Protein AF-A0A961IYV9-F1 (afdb_monomer)

Secondary structure (DSSP, 8-state):
--HHHH-TT--------EEEEEE-S--TTS-HHHHHHHHHHHTT---SEEE--SSTTEEEEEE-GGGHHHHHHHHHIIIIISPPP------

pLDDT: mean 90.08, std 12.3, range [43.69, 98.56]

Sequence (91 aa):
KDLVRAYPSAEVTSRAISMASVVGRDLRGLSVLTRGLQAIAASGLEAIGASQGPRNVDVQFILEREALEPVIVALHRELVEAKRPALYRAA

Structure (mmCIF, N/CA/C/O backbone):
data_AF-A0A961IYV9-F1
#
_entry.id   AF-A0A961IYV9-F1
#
loop_
_atom_site.group_PDB
_atom_site.id
_atom_site.type_symbol
_atom_site.label_atom_id
_atom_site.label_alt_id
_atom_site.label_comp_id
_atom_site.label_asym_id
_atom_site.label_entity_id
_atom_site.label_seq_id
_atom_site.pdbx_PDB_ins_code
_atom_site.Cartn_x
_atom_site.Cartn_y
_atom_site.Cartn_z
_atom_site.occupancy
_atom_site.B_iso_or_equiv
_atom_site.auth_seq_id
_atom_site.auth_comp_id
_atom_site.auth_asym_id
_atom_site.auth_atom_id
_atom_site.pdbx_PDB_model_num
ATOM 1 N N . LYS A 1 1 ? 4.637 -3.819 -34.138 1.00 52.59 1 LYS A N 1
ATOM 2 C CA . LYS A 1 1 ? 5.276 -2.549 -34.565 1.00 52.59 1 LYS A CA 1
ATOM 3 C C . LYS A 1 1 ? 6.445 -2.315 -33.625 1.00 52.59 1 LYS A C 1
ATOM 5 O O . LYS A 1 1 ? 6.212 -2.305 -32.427 1.00 52.59 1 LYS A O 1
ATOM 10 N N . ASP A 1 2 ? 7.661 -2.233 -34.153 1.00 77.69 2 ASP A N 1
ATOM 11 C CA . ASP A 1 2 ? 8.879 -2.050 -33.361 1.00 77.69 2 ASP A CA 1
ATOM 12 C C . ASP A 1 2 ? 8.962 -0.597 -32.854 1.00 77.69 2 ASP A C 1
ATOM 14 O O . ASP A 1 2 ? 9.123 0.329 -33.652 1.00 77.69 2 ASP A O 1
ATOM 18 N N . LEU A 1 3 ? 8.754 -0.397 -31.547 1.00 73.44 3 LEU A N 1
ATOM 19 C CA . LEU A 1 3 ? 8.760 0.919 -30.893 1.00 73.44 3 LEU A CA 1
ATOM 20 C C . LEU A 1 3 ? 10.132 1.597 -30.989 1.00 73.44 3 LEU A C 1
ATOM 22 O O . LEU A 1 3 ? 10.187 2.818 -31.123 1.00 73.44 3 LEU A O 1
ATOM 26 N N . VAL A 1 4 ? 11.214 0.814 -31.018 1.00 75.19 4 VAL A N 1
ATOM 27 C CA . VAL A 1 4 ? 12.594 1.312 -31.119 1.00 75.19 4 VAL A CA 1
ATOM 28 C C . VAL A 1 4 ? 12.823 1.988 -32.470 1.00 75.19 4 VAL A C 1
ATOM 30 O O . VAL A 1 4 ? 13.457 3.036 -32.553 1.00 75.19 4 VAL A O 1
ATOM 33 N N . ARG A 1 5 ? 12.226 1.449 -33.540 1.00 79.88 5 ARG A N 1
ATOM 34 C CA . ARG A 1 5 ? 12.310 2.041 -34.883 1.00 79.88 5 ARG A CA 1
ATOM 35 C C . ARG A 1 5 ? 11.564 3.373 -34.997 1.00 79.88 5 ARG A C 1
ATOM 37 O O . ARG A 1 5 ? 11.966 4.224 -35.785 1.00 79.88 5 ARG A O 1
ATOM 44 N N . ALA A 1 6 ? 10.462 3.539 -34.266 1.00 87.31 6 ALA A N 1
ATOM 45 C CA . ALA A 1 6 ? 9.673 4.770 -34.288 1.00 87.31 6 ALA A CA 1
ATOM 46 C C . ALA A 1 6 ? 10.242 5.856 -33.356 1.00 87.31 6 ALA A C 1
ATOM 48 O O . ALA A 1 6 ? 10.081 7.039 -33.648 1.00 87.31 6 ALA A O 1
ATOM 49 N N . TYR A 1 7 ? 10.916 5.459 -32.270 1.00 85.62 7 TYR A N 1
ATOM 50 C CA . TYR A 1 7 ? 11.426 6.358 -31.232 1.00 85.62 7 TYR A CA 1
ATOM 51 C C . TYR A 1 7 ? 12.843 5.946 -30.795 1.00 85.62 7 TYR A C 1
ATOM 53 O O . TYR A 1 7 ? 13.017 5.380 -29.718 1.00 85.62 7 TYR A O 1
ATOM 61 N N . PRO A 1 8 ? 13.877 6.231 -31.608 1.00 80.56 8 PRO A N 1
ATOM 62 C CA . PRO A 1 8 ? 15.244 5.754 -31.369 1.00 80.56 8 PRO A CA 1
ATOM 63 C C . PRO A 1 8 ? 15.915 6.348 -30.120 1.00 80.56 8 PRO A C 1
ATOM 65 O O . PRO A 1 8 ? 16.939 5.840 -29.678 1.00 80.56 8 PRO A O 1
ATOM 68 N N . SER A 1 9 ? 15.349 7.412 -29.546 1.00 86.50 9 SER A N 1
ATOM 69 C CA . SER A 1 9 ? 15.789 8.006 -28.280 1.00 86.50 9 SER A CA 1
ATOM 70 C C . SER A 1 9 ? 15.016 7.499 -27.056 1.00 86.50 9 SER A C 1
ATOM 72 O O . SER A 1 9 ? 15.264 7.980 -25.954 1.00 86.50 9 SER A O 1
ATOM 74 N N . ALA A 1 10 ? 14.044 6.597 -27.228 1.00 87.25 10 ALA A N 1
ATOM 75 C CA . ALA A 1 10 ? 13.267 6.053 -26.121 1.00 87.25 10 ALA A CA 1
ATOM 76 C C . ALA A 1 10 ? 13.983 4.853 -25.491 1.00 87.25 10 ALA A C 1
ATOM 78 O O . ALA A 1 10 ? 14.379 3.917 -26.183 1.00 87.25 10 ALA A O 1
ATOM 79 N N . GLU A 1 11 ? 14.091 4.858 -24.165 1.00 84.31 11 GLU A N 1
ATOM 80 C CA . GLU A 1 11 ? 14.559 3.715 -23.387 1.00 84.31 11 GLU A CA 1
ATOM 81 C C . GLU A 1 11 ? 13.354 2.947 -22.830 1.00 84.31 11 GLU A C 1
ATOM 83 O O . GLU A 1 11 ? 12.440 3.538 -22.252 1.00 84.31 11 GLU A O 1
ATOM 88 N N . VAL A 1 12 ? 13.338 1.625 -23.015 1.00 84.38 12 VAL A N 1
ATOM 89 C CA . VAL A 1 12 ? 12.302 0.741 -22.467 1.00 84.38 12 VAL A CA 1
ATOM 90 C C . VAL A 1 12 ? 12.955 -0.195 -21.465 1.00 84.38 12 VAL A C 1
ATOM 92 O O . VAL A 1 12 ? 13.770 -1.038 -21.834 1.00 84.38 12 VAL A O 1
ATOM 95 N N . THR A 1 13 ? 12.565 -0.071 -20.202 1.00 87.94 13 THR A N 1
ATOM 96 C CA . THR A 1 13 ? 13.001 -0.968 -19.131 1.00 87.94 13 THR A CA 1
ATOM 97 C C . THR A 1 13 ? 11.829 -1.811 -18.643 1.00 87.94 13 THR A C 1
ATOM 99 O O . THR A 1 13 ? 10.660 -1.440 -18.767 1.00 87.94 13 THR A O 1
ATOM 102 N N . SER A 1 14 ? 12.133 -2.991 -18.111 1.00 89.31 14 SER A N 1
ATOM 103 C CA . SER A 1 14 ? 11.135 -3.857 -17.490 1.00 89.31 14 SER A CA 1
ATOM 104 C C . SER A 1 14 ? 11.739 -4.538 -16.274 1.00 89.31 14 SER A C 1
ATOM 106 O O . SER A 1 14 ? 12.925 -4.867 -16.259 1.00 89.31 14 SER A O 1
ATOM 108 N N . ARG A 1 15 ? 10.922 -4.727 -15.242 1.00 91.50 15 ARG A N 1
ATOM 109 C CA . ARG A 1 15 ? 11.296 -5.457 -14.033 1.00 91.50 15 ARG A CA 1
ATOM 110 C C . ARG A 1 15 ? 10.063 -6.096 -13.414 1.00 91.50 15 ARG A C 1
ATOM 112 O O . ARG A 1 15 ? 8.948 -5.619 -13.619 1.00 91.50 15 ARG A O 1
ATOM 119 N N . ALA A 1 16 ? 10.270 -7.172 -12.664 1.00 94.62 16 ALA A N 1
ATOM 120 C CA . ALA A 1 16 ? 9.199 -7.789 -11.899 1.00 94.62 16 ALA A CA 1
ATOM 121 C C . ALA A 1 16 ? 8.824 -6.893 -10.710 1.00 94.62 16 ALA A C 1
ATO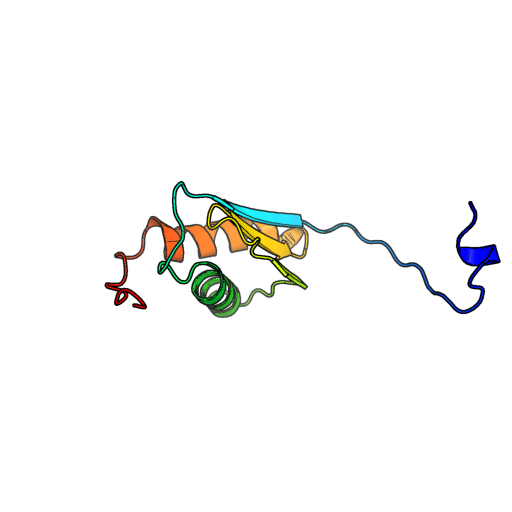M 123 O O . ALA A 1 16 ? 9.698 -6.403 -10.002 1.00 94.62 16 ALA A O 1
ATOM 124 N N . ILE A 1 17 ? 7.524 -6.715 -10.499 1.00 96.88 17 ILE A N 1
ATOM 125 C CA . ILE A 1 17 ? 6.931 -5.967 -9.386 1.00 96.88 17 ILE A CA 1
ATOM 126 C C . ILE A 1 17 ? 5.777 -6.786 -8.807 1.00 96.88 17 ILE A C 1
ATOM 128 O O . ILE A 1 17 ? 5.352 -7.782 -9.400 1.00 96.88 17 ILE A O 1
ATOM 132 N N . SER A 1 18 ? 5.268 -6.373 -7.655 1.00 97.88 18 SER A N 1
ATOM 133 C CA . SER A 1 18 ? 4.053 -6.921 -7.063 1.00 97.88 18 SER A CA 1
ATOM 134 C C . SER A 1 18 ? 2.995 -5.832 -6.880 1.00 97.88 18 SER A C 1
ATOM 136 O O . SER A 1 18 ? 3.267 -4.641 -7.036 1.00 97.88 18 SER A O 1
ATOM 138 N N . MET A 1 19 ? 1.759 -6.243 -6.602 1.00 97.75 19 MET A N 1
ATOM 139 C CA . MET A 1 19 ? 0.654 -5.322 -6.368 1.00 97.75 19 MET A CA 1
ATOM 140 C C . MET A 1 19 ? -0.246 -5.854 -5.258 1.00 97.75 19 MET A C 1
ATOM 142 O O . MET A 1 19 ? -0.686 -7.002 -5.312 1.00 97.75 19 MET A O 1
ATOM 146 N N . ALA A 1 20 ? -0.545 -5.003 -4.280 1.00 98.19 20 ALA A N 1
ATOM 147 C CA . ALA A 1 20 ? -1.553 -5.250 -3.257 1.00 98.19 20 ALA A CA 1
ATOM 148 C C . ALA A 1 20 ? -2.778 -4.377 -3.544 1.00 98.19 20 ALA A C 1
ATOM 150 O O . ALA A 1 20 ? -2.639 -3.189 -3.834 1.00 98.19 20 ALA A O 1
ATOM 151 N N . SER A 1 21 ? -3.977 -4.954 -3.463 1.00 97.88 21 SER A N 1
ATOM 152 C CA . SER A 1 21 ? -5.221 -4.233 -3.741 1.00 97.88 21 SER A CA 1
ATOM 153 C C . SER A 1 21 ? -6.161 -4.294 -2.545 1.00 97.88 21 SER A C 1
ATOM 155 O O . SER A 1 21 ? -6.462 -5.373 -2.033 1.00 97.88 21 SER A O 1
ATOM 157 N N . VAL A 1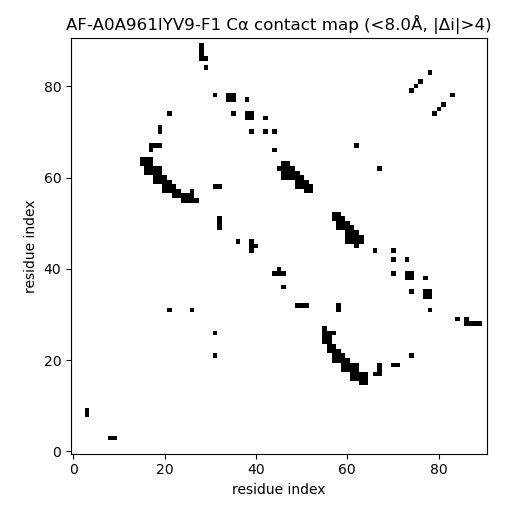 22 ? -6.628 -3.131 -2.100 1.00 97.62 22 VAL A N 1
ATOM 158 C CA . VAL A 1 22 ? -7.657 -3.008 -1.066 1.00 97.62 22 VAL A CA 1
ATOM 159 C C . VAL A 1 22 ? -8.999 -2.916 -1.765 1.00 97.62 22 VAL A C 1
ATOM 161 O O . VAL A 1 22 ? -9.240 -1.952 -2.484 1.00 97.62 22 VAL A O 1
ATOM 164 N N . VAL A 1 23 ? -9.880 -3.888 -1.532 1.00 96.50 23 VAL A N 1
ATOM 165 C CA . VAL A 1 23 ? -11.178 -3.987 -2.210 1.00 96.50 23 VAL A CA 1
ATOM 166 C C . VAL A 1 23 ? -12.316 -3.827 -1.208 1.00 96.50 23 VAL A C 1
ATOM 168 O O . VAL A 1 23 ? -12.316 -4.443 -0.143 1.00 96.50 23 VAL A O 1
ATOM 171 N N . GLY A 1 24 ? -13.322 -3.029 -1.560 1.00 93.69 24 GLY A N 1
ATOM 172 C CA . GLY A 1 24 ? -14.529 -2.865 -0.758 1.00 93.69 24 GLY A CA 1
ATOM 173 C C . GLY A 1 24 ? -15.731 -2.422 -1.583 1.00 93.69 24 GLY A C 1
ATOM 174 O O . GLY A 1 24 ? -15.606 -1.873 -2.670 1.00 93.69 24 GLY A O 1
ATOM 175 N N . ARG A 1 25 ? -16.936 -2.656 -1.055 1.00 93.00 25 ARG A N 1
ATOM 176 C CA . ARG A 1 25 ? -18.197 -2.310 -1.738 1.00 93.00 25 ARG A CA 1
ATOM 177 C C . ARG A 1 25 ? -18.376 -0.801 -1.955 1.00 93.00 25 ARG A C 1
ATOM 179 O O . ARG A 1 25 ? -19.027 -0.403 -2.915 1.00 93.00 25 ARG A O 1
ATOM 186 N N . ASP A 1 26 ? -17.867 0.015 -1.034 1.00 91.69 26 ASP A N 1
ATOM 187 C CA . ASP A 1 26 ? -17.893 1.478 -1.102 1.00 91.69 26 ASP A CA 1
ATOM 188 C C . ASP A 1 26 ? -16.770 2.049 -0.228 1.00 91.69 26 ASP A C 1
ATOM 190 O O . ASP A 1 26 ? -16.820 1.958 1.000 1.00 91.69 26 ASP A O 1
ATOM 194 N N . LEU A 1 27 ? -15.745 2.602 -0.871 1.00 92.38 27 LEU A N 1
ATOM 195 C CA . LEU A 1 27 ? -14.563 3.176 -0.230 1.00 92.38 27 LEU A CA 1
ATOM 196 C C . LEU A 1 27 ? -14.659 4.700 -0.047 1.00 92.38 27 LEU A C 1
ATOM 198 O O . LEU A 1 27 ? -13.702 5.330 0.414 1.00 92.38 27 LEU A O 1
ATOM 202 N N . ARG A 1 28 ? -15.799 5.320 -0.394 1.00 89.50 28 ARG A N 1
ATOM 203 C CA . ARG A 1 28 ? -15.983 6.773 -0.264 1.00 89.50 28 ARG A CA 1
ATOM 204 C C . ARG A 1 28 ? -15.815 7.221 1.178 1.00 89.50 28 ARG A C 1
ATOM 206 O O . ARG A 1 28 ? -16.379 6.635 2.098 1.00 89.50 28 ARG A O 1
ATOM 213 N N . GLY A 1 29 ? -15.051 8.296 1.355 1.00 88.75 29 GLY A N 1
ATOM 214 C CA . GLY A 1 29 ? -14.814 8.883 2.668 1.00 88.75 29 GLY A CA 1
ATOM 215 C C . GLY A 1 29 ? -14.072 7.964 3.639 1.00 88.75 29 GLY A C 1
ATOM 216 O O . GLY A 1 29 ? -14.066 8.267 4.819 1.00 88.75 29 GLY A O 1
ATOM 217 N N . LEU A 1 30 ? -13.465 6.857 3.185 1.00 91.31 30 LEU A N 1
ATOM 218 C CA . LEU A 1 30 ? -12.649 5.973 4.031 1.00 91.31 30 LEU A CA 1
ATOM 219 C C . LEU A 1 30 ? -11.150 6.305 3.982 1.00 91.31 30 LEU A C 1
ATOM 221 O O . LEU A 1 30 ? -10.368 5.686 4.707 1.00 91.31 30 LEU A O 1
ATOM 225 N N . SER A 1 31 ? -10.761 7.257 3.126 1.00 93.38 31 SER A N 1
ATOM 226 C CA . SER A 1 31 ? -9.381 7.720 2.916 1.00 93.38 31 SER A CA 1
ATOM 227 C C . SER A 1 31 ? -8.383 6.582 2.674 1.00 93.38 31 SER A C 1
ATOM 229 O O . SER A 1 31 ? -7.252 6.640 3.149 1.00 93.38 31 SER A O 1
ATOM 231 N N . VAL A 1 32 ? -8.805 5.536 1.951 1.00 95.44 32 VAL A N 1
ATOM 232 C CA . VAL A 1 32 ? -8.034 4.291 1.774 1.00 95.44 32 VAL A CA 1
ATOM 233 C C . VAL A 1 32 ? -6.669 4.543 1.147 1.00 95.44 32 VAL A C 1
ATOM 235 O O . VAL A 1 32 ? -5.683 4.008 1.640 1.00 95.44 32 VAL A O 1
ATOM 238 N N . LEU A 1 33 ? -6.591 5.382 0.111 1.00 96.62 33 LEU A N 1
ATOM 239 C CA . LEU A 1 33 ? -5.322 5.713 -0.536 1.00 96.62 33 LEU A CA 1
ATOM 240 C C . LEU A 1 33 ? -4.336 6.364 0.441 1.00 96.62 33 LEU A C 1
ATOM 242 O O . LEU A 1 33 ? -3.225 5.871 0.618 1.00 96.62 33 LEU A O 1
ATOM 246 N N . THR A 1 34 ? -4.756 7.433 1.119 1.00 96.25 34 THR A N 1
ATOM 247 C CA . THR A 1 34 ? -3.908 8.150 2.080 1.00 96.25 34 THR A CA 1
ATOM 248 C C . THR A 1 34 ? -3.499 7.260 3.251 1.00 96.25 34 THR A C 1
ATOM 250 O O . THR A 1 34 ? -2.315 7.174 3.563 1.00 96.25 34 THR A O 1
ATOM 253 N N . ARG A 1 35 ? -4.458 6.562 3.871 1.00 96.38 35 ARG A N 1
ATOM 254 C CA . ARG A 1 35 ? -4.202 5.687 5.025 1.00 96.38 35 ARG A CA 1
ATOM 255 C C . ARG A 1 35 ? -3.328 4.496 4.654 1.00 96.38 35 ARG A C 1
ATOM 257 O O . ARG A 1 35 ? -2.438 4.139 5.413 1.00 96.38 35 ARG A O 1
ATOM 264 N N . GLY A 1 36 ? -3.534 3.920 3.472 1.00 97.44 36 GLY A N 1
ATOM 265 C CA . GLY A 1 36 ? -2.702 2.834 2.965 1.00 97.44 36 GLY A CA 1
ATOM 266 C C . GLY A 1 36 ? -1.252 3.268 2.758 1.00 97.44 36 GLY A C 1
ATOM 267 O O . GLY A 1 36 ? -0.352 2.602 3.259 1.00 97.44 36 GLY A O 1
ATOM 268 N N . LEU A 1 37 ? -1.012 4.420 2.117 1.00 98.31 37 LEU A N 1
ATOM 269 C CA . LEU A 1 37 ? 0.346 4.966 1.960 1.00 98.31 37 LEU A CA 1
ATOM 270 C C . LEU A 1 37 ? 1.010 5.263 3.312 1.00 98.31 37 LEU A C 1
ATOM 272 O O . LEU A 1 37 ? 2.185 4.955 3.501 1.00 98.31 37 LEU A O 1
ATOM 276 N N . GLN A 1 38 ? 0.257 5.817 4.266 1.00 98.00 38 GLN A N 1
ATOM 277 C CA . GLN A 1 38 ? 0.752 6.074 5.621 1.00 98.00 38 GLN A CA 1
ATOM 278 C C . GLN A 1 38 ? 1.104 4.782 6.365 1.00 98.00 38 GLN A C 1
ATOM 280 O O . GLN A 1 38 ? 2.147 4.728 7.010 1.00 98.00 38 GLN A O 1
ATOM 285 N N . ALA A 1 39 ? 0.283 3.735 6.253 1.00 98.12 39 ALA A N 1
ATOM 286 C CA . ALA A 1 39 ? 0.554 2.436 6.866 1.00 98.12 39 ALA A CA 1
ATOM 287 C C . ALA A 1 39 ? 1.801 1.766 6.276 1.00 98.12 39 ALA A C 1
ATOM 289 O O . ALA A 1 39 ? 2.632 1.244 7.019 1.00 98.12 39 ALA A O 1
ATOM 290 N N . ILE A 1 40 ? 1.956 1.827 4.951 1.00 98.38 40 ILE A N 1
ATOM 291 C CA . ILE A 1 40 ? 3.144 1.329 4.247 1.00 98.38 40 ILE A CA 1
ATOM 292 C C . ILE A 1 40 ? 4.394 2.058 4.764 1.00 98.38 40 ILE A C 1
ATOM 294 O O . ILE A 1 40 ? 5.320 1.408 5.252 1.00 98.38 40 ILE A O 1
ATOM 298 N N . ALA A 1 41 ? 4.379 3.393 4.787 1.00 98.31 41 ALA A N 1
ATOM 299 C CA . ALA A 1 41 ? 5.500 4.192 5.283 1.00 98.31 41 ALA A CA 1
ATOM 300 C C . ALA A 1 41 ? 5.808 3.938 6.773 1.00 98.31 41 ALA A C 1
ATOM 302 O O . ALA A 1 41 ? 6.970 3.806 7.152 1.00 98.31 41 ALA A O 1
ATOM 303 N N . ALA A 1 42 ? 4.782 3.801 7.621 1.00 97.75 42 ALA A N 1
ATOM 304 C CA . ALA A 1 42 ? 4.944 3.502 9.047 1.00 97.75 42 ALA A CA 1
ATOM 305 C C . ALA A 1 42 ? 5.578 2.123 9.307 1.00 97.75 42 ALA A C 1
ATOM 307 O O . ALA A 1 42 ? 6.168 1.908 10.364 1.00 97.75 42 ALA A O 1
ATOM 308 N N . SER A 1 43 ? 5.485 1.200 8.345 1.00 96.44 43 SER A N 1
ATOM 309 C CA . SER A 1 43 ? 6.162 -0.101 8.386 1.00 96.44 43 SER A CA 1
ATOM 310 C C . SER A 1 43 ? 7.590 -0.086 7.821 1.00 96.44 43 SER A C 1
ATOM 312 O O . SER A 1 43 ? 8.227 -1.135 7.761 1.00 96.44 43 SER A O 1
ATOM 314 N N . GLY A 1 44 ? 8.107 1.084 7.425 1.00 97.31 44 GLY A N 1
ATOM 315 C CA . GLY A 1 44 ? 9.430 1.222 6.809 1.00 97.31 44 GLY A CA 1
ATOM 316 C C . GLY A 1 44 ? 9.493 0.714 5.366 1.00 97.31 44 GLY A C 1
ATOM 317 O O . GLY A 1 44 ? 10.573 0.384 4.884 1.00 97.31 44 GLY A O 1
ATOM 318 N N . LEU A 1 45 ? 8.343 0.620 4.693 1.00 97.50 45 LEU A N 1
ATOM 319 C CA . LEU A 1 45 ? 8.209 0.161 3.312 1.00 97.50 45 LEU A CA 1
ATOM 320 C C . LEU A 1 45 ? 7.809 1.330 2.407 1.00 97.50 45 LEU A C 1
ATOM 322 O O . LEU A 1 45 ? 7.340 2.369 2.873 1.00 97.50 45 LEU A O 1
ATOM 326 N N . GLU A 1 46 ? 7.954 1.141 1.099 1.00 97.06 46 GLU A N 1
ATOM 327 C CA . GLU A 1 46 ? 7.617 2.139 0.086 1.00 97.06 46 GLU A CA 1
ATOM 328 C C . GLU A 1 46 ? 6.747 1.521 -1.014 1.00 97.06 46 GLU A C 1
ATOM 330 O O . GLU A 1 46 ? 6.918 0.359 -1.392 1.00 97.06 46 GLU A O 1
AT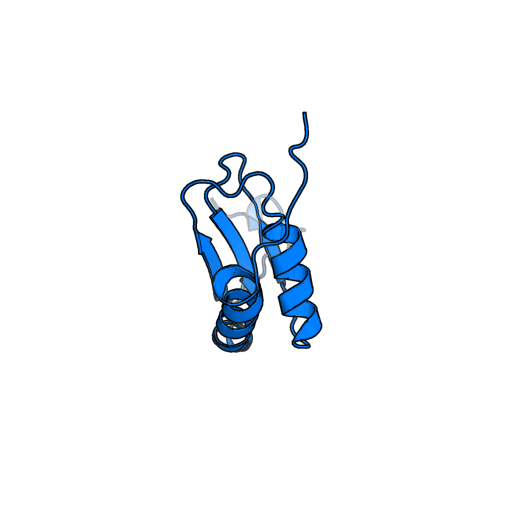OM 335 N N . ALA A 1 47 ? 5.807 2.313 -1.536 1.00 97.44 47 ALA A N 1
ATOM 336 C CA . ALA A 1 47 ? 5.072 1.972 -2.744 1.00 97.44 47 ALA A CA 1
ATOM 337 C C . ALA A 1 47 ? 5.723 2.647 -3.957 1.00 97.44 47 ALA A C 1
ATOM 339 O O . ALA A 1 47 ? 5.884 3.863 -3.975 1.00 97.44 47 ALA A O 1
ATOM 340 N N . ILE A 1 48 ? 6.013 1.866 -5.000 1.00 97.44 48 ILE A N 1
ATOM 341 C CA . ILE A 1 48 ? 6.483 2.353 -6.309 1.00 97.44 48 ILE A CA 1
ATOM 342 C C . ILE A 1 48 ? 5.426 3.268 -6.942 1.00 97.44 48 ILE A C 1
ATOM 344 O O . ILE A 1 48 ? 5.734 4.222 -7.652 1.00 97.44 48 ILE A O 1
ATOM 348 N N . GLY A 1 49 ? 4.1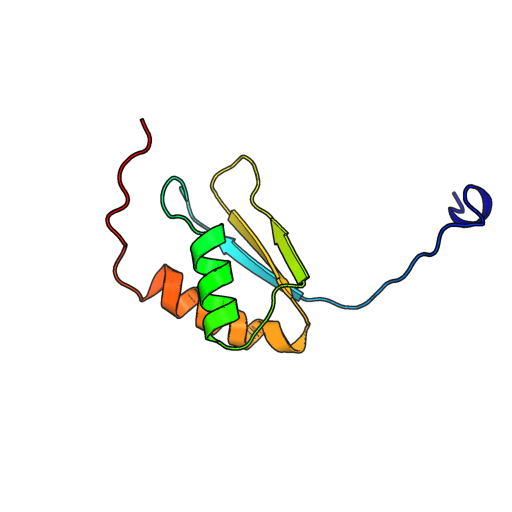56 2.957 -6.699 1.00 97.31 49 GLY A N 1
ATOM 349 C CA . GLY A 1 49 ? 3.033 3.753 -7.154 1.00 97.31 49 GLY A CA 1
ATOM 350 C C . GLY A 1 49 ? 1.752 3.352 -6.447 1.00 97.31 49 GLY A C 1
ATOM 351 O O . GLY A 1 49 ? 1.659 2.286 -5.838 1.00 97.31 49 GLY A O 1
ATOM 352 N N . ALA A 1 50 ? 0.746 4.209 -6.546 1.00 97.50 50 ALA A N 1
ATOM 353 C CA . ALA A 1 50 ? -0.587 3.913 -6.058 1.00 97.50 50 ALA A CA 1
ATOM 354 C C . ALA A 1 50 ? -1.633 4.474 -7.020 1.00 97.50 50 ALA A C 1
ATOM 356 O O . ALA A 1 50 ? -1.432 5.528 -7.625 1.00 97.50 50 ALA A O 1
ATOM 357 N N . SER A 1 51 ? -2.741 3.758 -7.170 1.00 96.31 51 SER A N 1
ATOM 358 C CA . SER A 1 51 ? -3.816 4.115 -8.090 1.00 96.31 51 SER A CA 1
ATOM 359 C C . SER A 1 51 ? -5.173 3.911 -7.431 1.00 96.31 51 SER A C 1
ATOM 361 O O . SER A 1 51 ? -5.427 2.879 -6.807 1.00 96.31 51 SER A O 1
ATOM 363 N N . GLN A 1 52 ? -6.051 4.899 -7.588 1.00 94.50 52 GLN A N 1
ATOM 364 C CA . GLN A 1 52 ? -7.459 4.820 -7.220 1.00 94.50 52 GLN A CA 1
ATOM 365 C C . GLN A 1 52 ? -8.287 5.260 -8.424 1.00 94.50 52 GLN A C 1
ATOM 367 O O . GLN A 1 52 ? -8.180 6.395 -8.893 1.00 94.50 52 GLN A O 1
ATOM 372 N N . GLY A 1 53 ? -9.111 4.347 -8.932 1.00 88.69 53 GLY A N 1
ATOM 373 C CA . GLY A 1 53 ? -10.022 4.643 -10.028 1.00 88.69 53 GLY A CA 1
ATOM 374 C C . GLY A 1 53 ? -11.200 5.528 -9.597 1.00 88.69 53 GLY A C 1
ATOM 375 O O . GLY A 1 53 ? -11.453 5.722 -8.408 1.00 88.69 53 GLY A O 1
ATOM 376 N N . PRO A 1 54 ? -12.002 6.021 -10.558 1.00 88.56 54 PRO A N 1
ATOM 377 C CA . PRO A 1 54 ? -13.198 6.816 -10.260 1.00 88.56 54 PRO A CA 1
ATOM 378 C C . PRO A 1 54 ? -14.296 5.999 -9.560 1.00 88.56 54 PRO A C 1
ATOM 380 O O . PRO A 1 54 ? -15.202 6.557 -8.939 1.00 88.56 54 PRO A O 1
ATOM 383 N N . ARG A 1 55 ? -14.238 4.664 -9.659 1.00 88.12 55 ARG A N 1
ATOM 384 C CA . ARG A 1 55 ? -15.096 3.771 -8.885 1.00 88.12 55 ARG A CA 1
ATOM 385 C C . ARG A 1 55 ? -14.442 3.568 -7.526 1.00 88.12 55 ARG A C 1
ATOM 387 O O . ARG A 1 55 ? -13.369 2.988 -7.442 1.00 88.12 55 ARG A O 1
ATOM 394 N N . ASN A 1 56 ? -15.108 4.015 -6.467 1.00 89.00 56 ASN A N 1
ATOM 395 C CA . ASN A 1 56 ? -14.637 3.873 -5.088 1.00 89.00 56 ASN A CA 1
ATOM 396 C C . ASN A 1 56 ? -14.805 2.428 -4.585 1.00 89.00 56 ASN A C 1
ATOM 398 O O . ASN A 1 56 ? -15.526 2.195 -3.618 1.00 89.00 56 ASN A O 1
ATOM 402 N N . VAL A 1 57 ? -14.207 1.459 -5.278 1.00 95.81 57 VAL A N 1
ATOM 403 C CA . VAL A 1 57 ? -14.309 0.023 -4.973 1.00 95.81 57 VAL A CA 1
ATOM 404 C C . VAL A 1 57 ? -12.952 -0.630 -4.748 1.00 95.81 57 VAL A C 1
ATOM 406 O O . VAL A 1 57 ? -12.886 -1.654 -4.070 1.00 95.81 57 VAL A O 1
ATOM 409 N N . ASP A 1 58 ? -11.877 -0.033 -5.261 1.00 96.50 58 ASP A N 1
ATOM 410 C CA . ASP A 1 58 ? -10.523 -0.502 -5.021 1.00 96.50 58 ASP A CA 1
ATOM 411 C C . ASP A 1 58 ? -9.482 0.623 -4.947 1.00 96.50 58 ASP A C 1
ATOM 413 O O . ASP A 1 58 ? -9.666 1.726 -5.470 1.00 96.50 58 ASP A O 1
ATOM 417 N N . VAL A 1 59 ? -8.379 0.318 -4.262 1.00 97.88 59 VAL A N 1
ATOM 418 C CA . VAL A 1 59 ? -7.127 1.080 -4.289 1.00 97.88 59 VAL A CA 1
ATOM 419 C C . VAL A 1 59 ? -5.978 0.096 -4.454 1.00 97.88 59 VAL A C 1
ATOM 421 O O . VAL A 1 59 ? -5.868 -0.862 -3.688 1.00 97.88 59 VAL A O 1
ATOM 424 N N . GLN A 1 60 ? -5.118 0.350 -5.434 1.00 98.25 60 GLN A N 1
ATOM 425 C CA . GLN A 1 60 ? -3.994 -0.509 -5.792 1.00 98.25 60 GLN A CA 1
ATOM 426 C C . GLN A 1 60 ? -2.676 0.143 -5.383 1.00 98.25 60 GLN A C 1
ATOM 428 O O . GLN A 1 60 ? -2.444 1.313 -5.688 1.00 98.25 60 GLN A O 1
ATOM 433 N N . PHE A 1 61 ? -1.806 -0.627 -4.735 1.00 98.50 61 PHE A N 1
ATOM 434 C CA . PHE A 1 61 ? -0.449 -0.241 -4.356 1.00 98.50 61 PHE A CA 1
ATOM 435 C C . PHE A 1 61 ? 0.541 -1.131 -5.103 1.00 98.50 61 PHE A C 1
ATOM 437 O O . PHE A 1 61 ? 0.473 -2.355 -5.005 1.00 98.50 61 PHE A O 1
ATOM 444 N N . ILE A 1 62 ? 1.444 -0.514 -5.857 1.00 98.25 62 ILE A N 1
ATOM 445 C CA . ILE A 1 62 ? 2.478 -1.169 -6.659 1.00 98.25 62 ILE A CA 1
ATOM 446 C C . ILE A 1 62 ? 3.757 -1.205 -5.826 1.00 98.25 62 ILE A C 1
ATOM 448 O O . ILE A 1 62 ? 4.167 -0.175 -5.296 1.00 98.25 62 ILE A O 1
ATOM 452 N N . LEU A 1 63 ? 4.381 -2.372 -5.702 1.00 98.19 63 LEU A N 1
ATOM 453 C CA . LEU A 1 63 ? 5.419 -2.638 -4.707 1.00 98.19 63 LEU A CA 1
ATOM 454 C C . LEU A 1 63 ? 6.582 -3.434 -5.304 1.00 98.19 63 LEU A C 1
ATOM 456 O O . LEU A 1 63 ? 6.425 -4.146 -6.302 1.00 98.19 63 LEU A O 1
ATOM 460 N N . GLU A 1 64 ? 7.735 -3.382 -4.637 1.00 97.06 64 GLU A N 1
ATOM 461 C CA . GLU A 1 64 ? 8.771 -4.396 -4.841 1.00 97.06 64 GLU A CA 1
ATOM 462 C C . GLU A 1 64 ? 8.220 -5.785 -4.505 1.00 97.06 64 GLU A C 1
ATOM 464 O O . GLU A 1 64 ? 7.272 -5.942 -3.727 1.00 97.06 64 GLU A O 1
ATOM 469 N N . ARG A 1 65 ? 8.782 -6.824 -5.116 1.00 96.38 65 ARG A N 1
ATOM 470 C CA . ARG A 1 65 ? 8.269 -8.189 -4.962 1.00 96.38 65 ARG A CA 1
ATOM 471 C C . ARG A 1 65 ? 8.320 -8.679 -3.517 1.00 96.38 65 ARG A C 1
ATOM 473 O O . ARG A 1 65 ? 7.391 -9.328 -3.047 1.00 96.38 65 ARG A O 1
ATOM 480 N N . GLU A 1 66 ? 9.400 -8.350 -2.832 1.00 96.38 66 GLU A N 1
ATOM 481 C CA . GLU A 1 66 ? 9.717 -8.773 -1.472 1.00 96.38 66 GLU A CA 1
ATOM 482 C C . GLU A 1 66 ? 8.876 -8.009 -0.438 1.00 96.38 66 GLU A C 1
ATOM 484 O O . GLU A 1 66 ? 8.712 -8.462 0.691 1.00 96.38 66 GLU A O 1
ATOM 489 N N . ALA A 1 67 ? 8.297 -6.871 -0.834 1.00 97.75 67 ALA A N 1
ATOM 490 C CA . ALA A 1 67 ? 7.468 -6.036 0.025 1.00 97.75 67 ALA A CA 1
ATOM 491 C C . ALA A 1 67 ? 5.994 -6.478 0.072 1.00 97.75 67 ALA A C 1
ATOM 493 O O . ALA A 1 67 ? 5.244 -5.969 0.902 1.00 97.75 67 ALA A O 1
ATOM 494 N N . 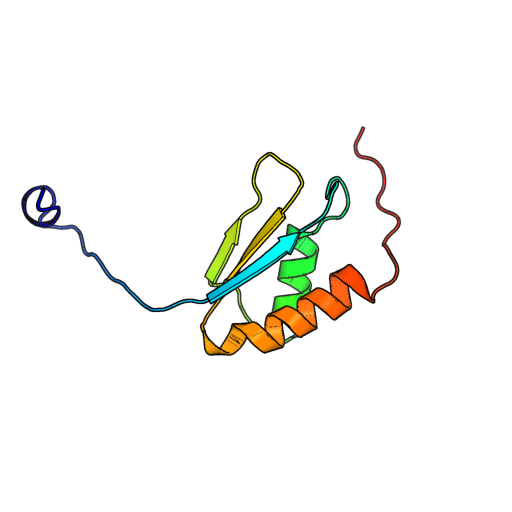LEU A 1 68 ? 5.557 -7.418 -0.777 1.00 98.38 68 LEU A N 1
ATOM 495 C CA . LEU A 1 68 ? 4.138 -7.767 -0.912 1.00 98.38 68 LEU A CA 1
ATOM 496 C C . LEU A 1 68 ? 3.502 -8.228 0.407 1.00 98.38 68 LEU A C 1
ATOM 498 O O . LEU A 1 68 ? 2.529 -7.633 0.866 1.00 98.38 68 LEU A O 1
ATOM 502 N N . GLU A 1 69 ? 4.042 -9.284 1.016 1.00 98.44 69 GLU A N 1
ATOM 503 C CA . GLU A 1 69 ? 3.530 -9.828 2.279 1.00 98.44 69 GLU A CA 1
ATOM 504 C C . GLU A 1 69 ? 3.534 -8.808 3.425 1.00 98.44 69 GLU A C 1
ATOM 506 O O . GLU A 1 69 ? 2.477 -8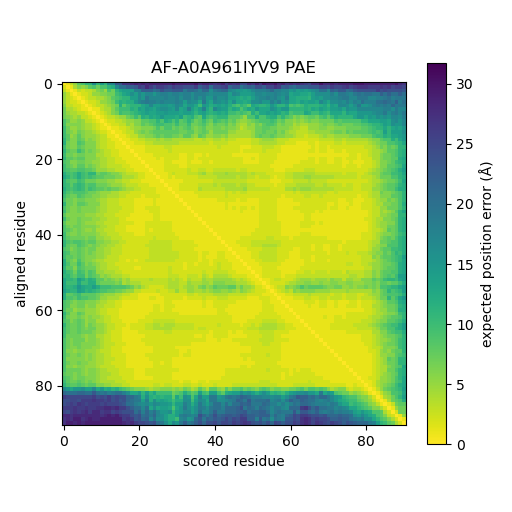.606 4.034 1.00 98.44 69 GLU A O 1
ATOM 511 N N . PRO A 1 70 ? 4.653 -8.124 3.738 1.00 98.31 70 PRO A N 1
ATOM 512 C CA . PRO A 1 70 ? 4.658 -7.187 4.854 1.00 98.31 70 PRO A CA 1
ATOM 513 C C . PRO A 1 70 ? 3.752 -5.971 4.599 1.00 98.31 70 PRO A C 1
ATOM 515 O O . PRO A 1 70 ? 3.119 -5.490 5.542 1.00 98.31 70 PRO A O 1
ATOM 518 N N . VAL A 1 71 ? 3.581 -5.530 3.344 1.00 98.56 71 VAL A N 1
ATOM 519 C CA . VAL A 1 71 ? 2.583 -4.503 3.004 1.00 98.56 71 VAL A CA 1
ATOM 520 C C . VAL A 1 71 ? 1.159 -5.011 3.210 1.00 98.56 71 VAL A C 1
ATOM 522 O O . VAL A 1 71 ? 0.354 -4.284 3.785 1.00 98.56 71 VAL A O 1
ATOM 525 N N . ILE A 1 72 ? 0.824 -6.244 2.813 1.00 98.56 72 ILE A N 1
ATOM 526 C CA . ILE A 1 72 ? -0.508 -6.815 3.080 1.00 98.56 72 ILE A CA 1
ATOM 527 C C . ILE A 1 72 ? -0.803 -6.799 4.585 1.00 98.56 72 ILE A C 1
ATOM 529 O O . ILE A 1 72 ? -1.892 -6.389 4.987 1.00 98.56 72 ILE A O 1
ATOM 533 N N . VAL A 1 73 ? 0.170 -7.170 5.422 1.00 98.44 73 VAL A N 1
ATOM 534 C CA . VAL A 1 73 ? 0.028 -7.119 6.886 1.00 98.44 73 VAL A CA 1
ATOM 535 C C . VAL A 1 73 ? -0.187 -5.685 7.380 1.00 98.44 73 VAL A C 1
ATOM 537 O O . VAL A 1 73 ? -1.091 -5.448 8.183 1.00 98.44 73 VAL A O 1
ATOM 540 N N . ALA A 1 74 ? 0.601 -4.717 6.902 1.00 98.31 74 ALA A N 1
ATOM 541 C CA . ALA A 1 74 ? 0.456 -3.310 7.280 1.00 98.31 74 ALA A CA 1
ATOM 542 C C . ALA A 1 74 ? -0.917 -2.741 6.878 1.00 98.31 74 ALA A C 1
ATOM 544 O O . ALA A 1 74 ? -1.594 -2.106 7.689 1.00 98.31 74 ALA A O 1
ATOM 545 N N . LEU A 1 75 ? -1.361 -3.029 5.652 1.00 98.19 75 LEU A N 1
ATOM 546 C CA . LEU A 1 75 ? -2.667 -2.621 5.138 1.00 98.19 75 LEU A CA 1
ATOM 547 C C . LEU A 1 75 ? -3.810 -3.270 5.922 1.00 98.19 75 LEU A C 1
ATOM 549 O O . LEU A 1 75 ? -4.785 -2.592 6.232 1.00 98.19 75 LEU A O 1
ATOM 553 N N . HIS A 1 76 ? -3.704 -4.554 6.270 1.00 98.19 76 HIS A N 1
ATOM 554 C CA . HIS A 1 76 ? -4.731 -5.248 7.046 1.00 98.19 76 HIS A CA 1
ATOM 555 C C . HIS A 1 76 ? -4.880 -4.646 8.449 1.00 98.19 76 HIS A C 1
ATOM 557 O O . HIS A 1 76 ? -5.992 -4.324 8.874 1.00 98.19 76 HIS A O 1
ATOM 563 N N . ARG A 1 77 ? -3.757 -4.409 9.135 1.00 97.44 77 ARG A N 1
ATOM 564 C CA . ARG A 1 77 ? -3.746 -3.764 10.455 1.00 97.44 77 ARG A CA 1
ATOM 565 C C . ARG A 1 77 ? -4.429 -2.397 10.424 1.00 97.44 77 ARG A C 1
ATOM 567 O O . ARG A 1 77 ? -5.290 -2.123 11.254 1.00 97.44 77 ARG A O 1
ATOM 574 N N . GLU A 1 78 ? -4.096 -1.560 9.444 1.00 96.56 78 GLU A N 1
ATOM 575 C CA . GLU A 1 78 ? -4.661 -0.210 9.342 1.00 96.56 78 GLU A CA 1
ATOM 576 C C . GLU A 1 78 ? -6.120 -0.200 8.860 1.00 96.56 78 GLU A C 1
ATOM 578 O O . GLU A 1 78 ? -6.945 0.564 9.357 1.00 96.56 78 GLU A O 1
ATOM 583 N N . LEU A 1 79 ? -6.473 -1.007 7.861 1.00 95.44 79 LEU A N 1
ATOM 584 C CA . LEU A 1 79 ? -7.744 -0.852 7.146 1.00 95.44 79 LEU A CA 1
ATOM 5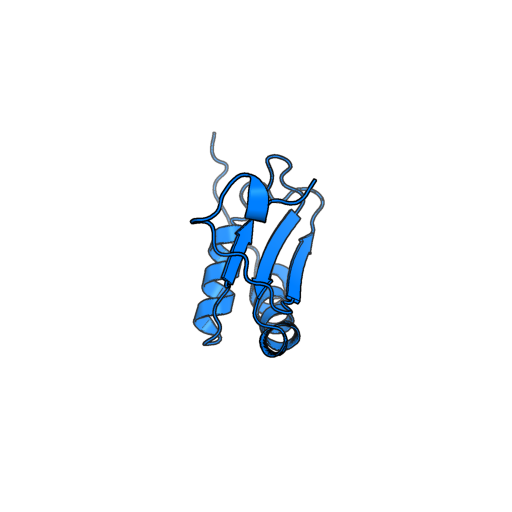85 C C . LEU A 1 79 ? -8.837 -1.809 7.626 1.00 95.44 79 LEU A C 1
ATOM 587 O O . LEU A 1 79 ? -10.015 -1.537 7.381 1.00 95.44 79 LEU A O 1
ATOM 591 N N . VAL A 1 80 ? -8.466 -2.896 8.307 1.00 94.62 80 VAL A N 1
ATOM 592 C CA . VAL A 1 80 ? -9.392 -3.937 8.777 1.00 94.62 80 VAL A CA 1
ATOM 593 C C . VAL A 1 80 ? -9.438 -4.005 10.301 1.00 94.62 80 VAL A C 1
ATOM 595 O O . VAL A 1 80 ? -10.530 -4.014 10.868 1.00 94.62 80 VAL A O 1
A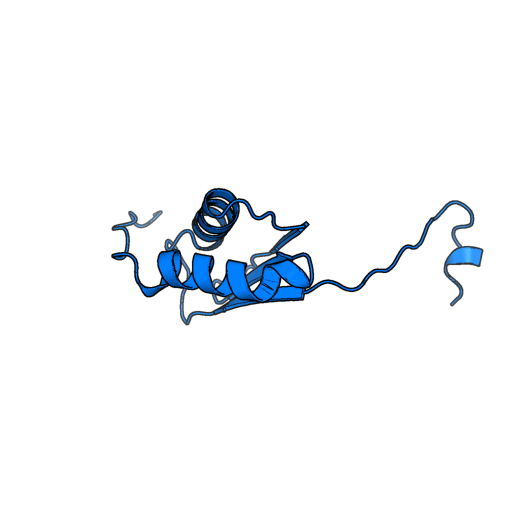TOM 598 N N . GLU A 1 81 ? -8.283 -4.038 10.969 1.00 95.19 81 GLU A N 1
ATOM 599 C CA . GLU A 1 81 ? -8.215 -4.206 12.429 1.00 95.19 81 GLU A CA 1
ATOM 600 C C . GLU A 1 81 ? -8.404 -2.887 13.192 1.00 95.19 81 GLU A C 1
ATOM 602 O O . GLU A 1 81 ? -9.045 -2.865 14.248 1.00 95.19 81 GLU A O 1
ATOM 607 N N . ALA A 1 82 ? -7.871 -1.774 12.675 1.00 88.19 82 ALA A N 1
ATOM 608 C CA . ALA A 1 82 ? -8.005 -0.479 13.329 1.00 88.19 82 ALA A CA 1
ATOM 609 C C . ALA A 1 82 ? -9.473 -0.026 13.389 1.00 88.19 82 ALA A C 1
ATOM 611 O O . ALA A 1 82 ? -10.262 -0.200 12.452 1.00 88.19 82 ALA A O 1
ATOM 612 N N . LYS A 1 83 ? -9.852 0.612 14.505 1.00 75.50 83 LYS A N 1
ATOM 613 C CA . LYS A 1 83 ? -11.197 1.180 14.653 1.00 75.50 83 LYS A CA 1
ATOM 614 C C . LYS A 1 83 ? -11.451 2.188 13.538 1.00 75.50 83 LYS A C 1
ATOM 616 O O . LYS A 1 83 ? -10.651 3.089 13.302 1.00 75.50 83 LYS A O 1
ATOM 621 N N . ARG A 1 84 ? -12.605 2.042 12.887 1.00 67.75 84 ARG A N 1
ATOM 622 C CA . ARG A 1 84 ? -13.013 2.886 11.765 1.00 67.75 84 ARG A CA 1
ATOM 623 C C . ARG A 1 84 ? -12.983 4.361 12.192 1.00 67.75 84 ARG A C 1
ATOM 625 O O . ARG A 1 84 ? -13.717 4.714 13.119 1.00 67.75 84 ARG A O 1
ATOM 632 N N . PRO A 1 85 ? -12.178 5.220 11.546 1.00 63.38 85 PRO A N 1
ATOM 633 C CA . PRO A 1 85 ? -12.197 6.636 11.864 1.00 63.38 85 PRO A CA 1
ATOM 634 C C . PRO A 1 85 ? -13.568 7.212 11.493 1.00 63.38 85 PRO A C 1
ATOM 636 O O . PRO A 1 85 ? -14.125 6.901 10.436 1.00 63.38 85 PRO A O 1
ATOM 639 N N . ALA A 1 86 ? -14.131 8.033 12.381 1.00 59.56 86 ALA A N 1
ATOM 640 C CA . ALA A 1 86 ? -15.319 8.818 12.081 1.00 59.56 86 ALA A CA 1
ATOM 641 C C . ALA A 1 86 ? -14.912 9.930 11.108 1.00 59.56 86 ALA A C 1
ATOM 643 O O . ALA A 1 86 ? -14.466 10.997 11.518 1.00 59.56 86 ALA A O 1
ATOM 644 N N . LEU A 1 87 ? -14.990 9.652 9.809 1.00 63.22 87 LEU A N 1
ATOM 645 C CA . LEU A 1 87 ? -14.713 10.647 8.782 1.00 63.22 87 LEU A CA 1
ATOM 646 C C . LEU A 1 87 ? -16.009 11.393 8.453 1.00 63.22 87 LEU A C 1
ATOM 648 O O . LEU A 1 87 ? -17.059 10.788 8.220 1.00 63.22 87 LEU A O 1
ATOM 652 N N . TYR A 1 88 ? -15.935 12.724 8.494 1.00 62.72 88 TYR A N 1
ATOM 653 C CA . TYR A 1 88 ? -17.040 13.609 8.139 1.00 62.72 88 TYR A CA 1
ATOM 654 C C . TYR A 1 88 ? -17.424 13.397 6.671 1.00 62.72 88 TYR A C 1
ATOM 656 O O . TYR A 1 88 ? -16.560 13.245 5.804 1.00 62.72 88 TYR A O 1
ATOM 664 N N . ARG A 1 89 ? -18.731 13.384 6.385 1.00 54.53 89 ARG A N 1
ATOM 665 C CA . ARG A 1 89 ? -19.224 13.333 5.008 1.00 54.53 89 ARG A CA 1
ATOM 666 C C . ARG A 1 89 ? -18.847 14.637 4.314 1.00 54.53 89 ARG A C 1
ATOM 668 O O . ARG A 1 89 ? -19.400 15.676 4.654 1.00 54.53 89 ARG A O 1
ATOM 675 N N . ALA A 1 90 ? -17.937 14.581 3.344 1.00 54.84 90 ALA A N 1
ATOM 676 C CA . ALA A 1 90 ? -17.814 15.668 2.380 1.00 54.84 90 ALA A CA 1
ATOM 677 C C . ALA A 1 90 ? -19.188 15.858 1.708 1.00 54.84 90 ALA A C 1
ATOM 679 O O . ALA A 1 90 ? -19.793 14.867 1.284 1.00 54.84 90 ALA A O 1
ATOM 680 N N . ALA A 1 91 ? -19.685 17.098 1.760 1.00 43.69 91 ALA A N 1
ATOM 681 C CA . ALA A 1 91 ? -20.998 17.520 1.274 1.00 43.69 91 ALA A CA 1
ATOM 682 C C . ALA A 1 91 ? -21.174 17.271 -0.229 1.00 43.69 91 ALA A C 1
ATOM 684 O O . ALA A 1 91 ? -20.160 17.359 -0.959 1.00 43.69 91 ALA A O 1
#

Radius of gyration: 16.83 Å; Cα contacts (8 Å, |Δi|>4): 110; chains: 1; bounding box: 37×27×50 Å

Mean predicted aligned error: 6.24 Å

Solvent-accessible surface area (backbone atoms only — not comparable to full-atom values): 5704 Å² total; per-residue (Å²): 132,68,61,57,80,78,36,81,88,62,84,88,84,88,77,88,63,32,75,54,72,53,74,46,96,68,43,75,75,62,52,56,66,64,52,40,54,50,31,31,47,75,70,77,44,72,66,84,41,73,50,68,62,95,59,48,35,47,36,38,38,30,26,52,60,86,47,45,66,64,41,51,53,34,40,42,48,61,74,67,70,42,79,80,76,91,58,74,80,81,129

Nearest PDB structures (foldseek):
  2cdq-assembly1_B  TM=7.853E-01  e=1.459E-03  Arabidopsis thaliana
  3c1m-assembly1_A  TM=7.682E-01  e=2.057E-03  Methanocaldococcus jannaschii
  3c1m-assembly3_C  TM=6.986E-01  e=9.653E-04  Methanocaldococcus jannaschii
  2hmf-assembly1_A  TM=7.653E-01  e=2.204E-03  Methanocaldococcus jannaschii
  3c1n-assembly3_D  TM=7.181E-01  e=3.329E-03  Methanocaldococcus jannaschii

Foldseek 3Di:
DDVCVVCVPDDDDDDDKDKDKDFDPAQPQQCLQVQLQVLCVVLVHHFPDKDDDPGRGMIMTIHHPVCHVVSVVSSCCRRP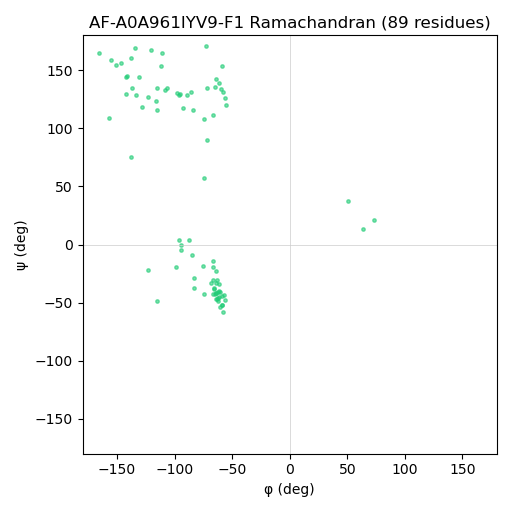VDDRDPGDDDD